Protein AF-A0A034W6Q5-F1 (afdb_monomer_lite)

Secondary structure (DSSP, 8-state):
-PPP----------TTHHHHHHHHHHHHHHHHHHHHHHHHHHHHHHHHHHHHHHHHHHHHHHHHHHHHHHHHHHHHHHHHHHHTTS-GGGHHHHHHHHHHSPPGGG-------

Structure (mmCIF, N/CA/C/O backbone):
data_AF-A0A034W6Q5-F1
#
_entry.id   AF-A0A034W6Q5-F1
#
loop_
_atom_site.group_PDB
_atom_site.id
_atom_site.type_symbol
_atom_site.label_atom_id
_atom_site.label_alt_id
_atom_site.label_comp_id
_atom_site.label_asym_id
_atom_site.label_entity_id
_atom_site.label_seq_id
_atom_site.pdbx_PDB_ins_code
_atom_site.Cartn_x
_atom_site.Cartn_y
_atom_site.Cartn_z
_atom_site.occupancy
_atom_site.B_iso_or_equiv
_atom_site.auth_seq_id
_atom_site.auth_comp_id
_atom_site.auth_asym_id
_atom_site.auth_atom_id
_atom_site.pdbx_PDB_model_num
ATOM 1 N N . MET A 1 1 ? -7.931 1.250 -45.827 1.00 51.00 1 MET A N 1
ATOM 2 C CA . MET A 1 1 ? -6.507 1.324 -45.418 1.00 51.00 1 MET A CA 1
ATOM 3 C C . MET A 1 1 ? -5.642 1.163 -46.666 1.00 51.00 1 MET A C 1
ATOM 5 O O . MET A 1 1 ? -5.890 0.199 -47.380 1.00 51.00 1 MET A O 1
ATOM 9 N N . PRO A 1 2 ? -4.706 2.075 -46.995 1.00 54.69 2 PRO A N 1
ATOM 10 C CA . PRO A 1 2 ? -3.935 1.976 -48.234 1.00 54.69 2 PRO A CA 1
ATOM 11 C C . PRO A 1 2 ? -2.722 1.042 -48.071 1.00 54.69 2 PRO A C 1
ATOM 13 O O . PRO A 1 2 ? -2.081 1.008 -47.021 1.00 54.69 2 PRO A O 1
ATOM 16 N N . ALA A 1 3 ? -2.424 0.265 -49.114 1.00 62.91 3 ALA A N 1
ATOM 17 C CA . ALA A 1 3 ? -1.382 -0.761 -49.124 1.00 62.91 3 ALA A CA 1
ATOM 18 C C . ALA A 1 3 ? 0.044 -0.175 -49.220 1.00 62.91 3 ALA A C 1
ATOM 20 O O . ALA A 1 3 ? 0.303 0.774 -49.959 1.00 62.91 3 ALA A O 1
ATOM 21 N N . ARG A 1 4 ? 0.993 -0.782 -48.491 1.00 60.34 4 ARG A N 1
ATOM 22 C CA . ARG A 1 4 ? 2.432 -0.455 -48.513 1.00 60.34 4 ARG A CA 1
ATOM 23 C C . ARG A 1 4 ? 3.051 -0.781 -49.880 1.00 60.34 4 ARG A C 1
ATOM 25 O O . ARG A 1 4 ? 3.147 -1.946 -50.258 1.00 60.34 4 ARG A O 1
ATOM 32 N N . LYS A 1 5 ? 3.541 0.252 -50.571 1.00 51.88 5 LYS A N 1
ATOM 33 C CA . LYS A 1 5 ? 4.358 0.165 -51.790 1.00 51.88 5 LYS A CA 1
ATOM 34 C C . LYS A 1 5 ? 5.660 -0.597 -51.498 1.00 51.88 5 LYS A C 1
ATOM 36 O O . LYS A 1 5 ? 6.494 -0.124 -50.730 1.00 51.88 5 LYS A O 1
ATOM 41 N N . LYS A 1 6 ? 5.830 -1.781 -52.095 1.00 57.06 6 LYS A N 1
ATOM 42 C CA . LYS A 1 6 ? 7.120 -2.485 -52.153 1.00 57.06 6 LYS A CA 1
ATOM 43 C C . LYS A 1 6 ? 7.972 -1.820 -53.234 1.00 57.06 6 LYS A C 1
ATOM 45 O O . LYS A 1 6 ? 7.629 -1.904 -54.406 1.00 57.06 6 LYS A O 1
ATOM 50 N N . THR A 1 7 ? 9.066 -1.171 -52.854 1.00 52.22 7 THR A N 1
ATOM 51 C CA . THR A 1 7 ? 10.129 -0.808 -53.799 1.00 52.22 7 THR A CA 1
ATOM 52 C C . THR A 1 7 ? 11.163 -1.924 -53.785 1.00 52.22 7 THR A C 1
ATOM 54 O O . THR A 1 7 ? 11.949 -2.059 -52.849 1.00 52.22 7 THR A O 1
ATOM 57 N N . SER A 1 8 ? 11.091 -2.773 -54.802 1.00 49.00 8 SER A N 1
ATOM 58 C CA . SER A 1 8 ? 12.128 -3.725 -55.179 1.00 49.00 8 SER A CA 1
ATOM 59 C C . SER A 1 8 ? 13.270 -3.008 -55.898 1.00 49.00 8 SER A C 1
ATOM 61 O O . SER A 1 8 ? 12.998 -2.255 -56.826 1.00 49.00 8 SER A O 1
ATOM 63 N N . GLY A 1 9 ? 14.509 -3.342 -55.531 1.00 50.47 9 GLY A N 1
ATOM 64 C CA . GLY A 1 9 ? 15.647 -3.428 -56.452 1.00 50.47 9 GLY A CA 1
ATOM 65 C C . GLY A 1 9 ? 16.273 -2.118 -56.936 1.00 50.47 9 GLY A C 1
ATOM 66 O O . GLY A 1 9 ? 15.685 -1.376 -57.710 1.00 50.47 9 GLY A O 1
ATOM 67 N N . GLY A 1 10 ? 17.534 -1.911 -56.562 1.00 40.56 10 GLY A N 1
ATOM 68 C CA . GLY A 1 10 ? 18.397 -0.887 -57.143 1.00 40.56 10 GLY A CA 1
ATOM 69 C C . GLY A 1 10 ? 19.847 -1.121 -56.744 1.00 40.56 10 GLY A C 1
ATOM 70 O O . GLY A 1 10 ? 20.386 -0.383 -55.931 1.00 40.56 10 GLY A O 1
ATOM 71 N N . GLY A 1 11 ? 20.444 -2.201 -57.254 1.00 56.84 11 GLY A N 1
ATOM 72 C CA . GLY A 1 11 ? 21.884 -2.427 -57.167 1.00 56.84 11 GLY A CA 1
ATOM 73 C C . GLY A 1 11 ? 22.618 -1.474 -58.110 1.00 56.84 11 GLY A C 1
ATOM 74 O O . GLY A 1 11 ? 22.310 -1.429 -59.298 1.00 56.84 11 GLY A O 1
ATOM 75 N N . GLY A 1 12 ? 23.577 -0.721 -57.572 1.00 45.38 12 GLY A N 1
ATOM 76 C CA . GLY A 1 12 ? 24.418 0.212 -58.316 1.00 45.38 12 GLY A CA 1
ATOM 77 C C . GLY A 1 12 ? 25.694 0.527 -57.535 1.00 45.38 12 GLY A C 1
ATOM 78 O O . GLY A 1 12 ? 25.653 1.160 -56.491 1.00 45.38 12 GLY A O 1
ATOM 79 N N . ASN A 1 13 ? 26.808 0.022 -58.050 1.00 52.59 13 ASN A N 1
ATOM 80 C CA . ASN A 1 13 ? 28.200 0.122 -57.609 1.00 52.59 13 ASN A CA 1
ATOM 81 C C . ASN A 1 13 ? 28.649 1.506 -57.049 1.00 52.59 13 ASN A C 1
ATOM 83 O O . ASN A 1 13 ? 28.903 2.419 -57.831 1.00 52.59 13 ASN A O 1
ATOM 87 N N . THR A 1 14 ? 28.827 1.644 -55.722 1.00 53.22 14 THR A N 1
ATOM 88 C CA . THR A 1 14 ? 29.444 2.816 -55.038 1.00 53.22 14 THR A CA 1
ATOM 89 C C . THR A 1 14 ? 30.299 2.394 -53.825 1.00 53.22 14 THR A C 1
ATOM 91 O O . THR A 1 14 ? 30.073 2.804 -52.694 1.00 53.22 14 THR A O 1
ATOM 94 N N . SER A 1 15 ? 31.313 1.556 -54.050 1.00 58.09 15 SER A N 1
ATOM 95 C CA . SER A 1 15 ? 31.990 0.707 -53.048 1.00 58.09 15 SER A CA 1
ATOM 96 C C . SER A 1 15 ? 32.713 1.357 -51.848 1.00 58.09 15 SER A C 1
ATOM 98 O O . SER A 1 15 ? 33.266 0.607 -51.043 1.00 58.09 15 SER A O 1
ATOM 100 N N . ASP A 1 16 ? 32.739 2.685 -51.704 1.00 56.84 16 ASP A N 1
ATOM 101 C CA . ASP A 1 16 ? 33.411 3.375 -50.583 1.00 56.84 16 ASP A CA 1
ATOM 102 C C . ASP A 1 16 ? 32.451 4.298 -49.810 1.00 56.84 16 ASP A C 1
ATOM 104 O O . ASP A 1 16 ? 32.249 4.134 -48.607 1.00 56.84 16 ASP A O 1
ATOM 108 N N . ALA A 1 17 ? 31.714 5.164 -50.515 1.00 57.38 17 ALA A N 1
ATOM 109 C CA . ALA A 1 17 ? 30.644 5.963 -49.912 1.00 57.38 17 ALA A CA 1
ATOM 110 C C . ALA A 1 17 ? 29.472 5.100 -49.402 1.00 57.38 17 ALA A C 1
ATOM 112 O O . ALA A 1 17 ? 28.907 5.406 -48.353 1.00 57.38 17 ALA A O 1
ATOM 113 N N . SER A 1 18 ? 29.142 3.992 -50.085 1.00 60.62 18 SER A N 1
ATOM 114 C CA . SER A 1 18 ? 28.096 3.069 -49.623 1.00 60.62 18 SER A CA 1
ATOM 115 C C . SER A 1 18 ? 28.488 2.337 -48.347 1.00 60.62 18 SER A C 1
ATOM 117 O O . SER A 1 18 ? 27.617 2.042 -47.545 1.00 60.62 18 SER A O 1
ATOM 119 N N . LYS A 1 19 ? 29.781 2.052 -48.136 1.00 60.72 19 LYS A N 1
ATOM 120 C CA . LYS A 1 19 ? 30.261 1.365 -46.929 1.00 60.72 19 LYS A CA 1
ATOM 121 C C . LYS A 1 19 ? 30.177 2.265 -45.706 1.00 60.72 19 LYS A C 1
ATOM 123 O O . LYS A 1 19 ? 29.725 1.813 -44.663 1.00 60.72 19 LYS A O 1
ATOM 128 N N . HIS A 1 20 ? 30.553 3.537 -45.845 1.00 61.59 20 HIS A N 1
ATOM 129 C CA . HIS A 1 20 ? 30.403 4.515 -44.769 1.00 61.59 20 HIS A CA 1
ATOM 130 C C . HIS A 1 20 ? 28.922 4.756 -44.422 1.00 61.59 20 HIS A C 1
ATOM 132 O O . HIS A 1 20 ? 28.569 4.831 -43.245 1.00 61.59 20 HIS A O 1
ATOM 138 N N . ASP A 1 21 ? 28.037 4.827 -45.424 1.00 70.38 21 ASP A N 1
ATOM 139 C CA . ASP A 1 21 ? 26.587 4.919 -45.192 1.00 70.38 21 ASP A CA 1
ATOM 140 C C . ASP A 1 21 ? 26.000 3.621 -44.606 1.00 70.38 21 ASP A C 1
ATOM 142 O O . ASP A 1 21 ? 25.144 3.680 -43.718 1.00 70.38 21 ASP A O 1
ATOM 146 N N . ASP A 1 22 ? 26.496 2.452 -45.023 1.00 80.00 22 ASP A N 1
ATOM 147 C CA . ASP A 1 22 ? 26.118 1.148 -44.471 1.00 80.00 22 ASP A CA 1
ATOM 148 C C . ASP A 1 22 ? 26.569 1.003 -43.013 1.00 80.00 22 ASP A C 1
ATOM 150 O O . ASP A 1 22 ? 25.793 0.539 -42.176 1.00 80.00 22 ASP A O 1
ATOM 154 N N . ASP A 1 23 ? 27.779 1.438 -42.662 1.00 87.12 23 ASP A N 1
ATOM 155 C CA . ASP A 1 23 ? 28.278 1.400 -41.287 1.00 87.12 23 ASP A CA 1
ATOM 156 C C . ASP A 1 23 ? 27.540 2.411 -40.397 1.00 87.12 23 ASP A C 1
ATOM 158 O O . ASP A 1 23 ? 27.059 2.047 -39.317 1.00 87.12 23 ASP A O 1
ATOM 162 N N . ALA A 1 24 ? 27.297 3.634 -40.879 1.00 89.50 24 ALA A N 1
ATOM 163 C CA . ALA A 1 24 ? 26.457 4.608 -40.181 1.00 89.50 24 ALA A CA 1
ATOM 164 C C . ALA A 1 24 ? 25.013 4.102 -39.993 1.00 89.50 24 ALA A C 1
ATOM 166 O O . ALA A 1 24 ? 24.381 4.346 -38.955 1.00 89.50 24 ALA A O 1
ATOM 167 N N . TYR A 1 25 ? 24.467 3.376 -40.972 1.00 91.81 25 TYR A N 1
ATOM 168 C CA . TYR A 1 25 ? 23.162 2.730 -40.862 1.00 91.81 25 TYR A CA 1
ATOM 169 C C . TYR A 1 25 ? 23.174 1.581 -39.845 1.00 91.81 25 TYR A C 1
ATOM 171 O O . TYR A 1 25 ? 22.271 1.501 -39.002 1.00 91.81 25 TYR A O 1
ATOM 179 N N . ARG A 1 26 ? 24.197 0.718 -39.869 1.00 92.75 26 ARG A N 1
ATOM 180 C CA . ARG A 1 26 ? 24.371 -0.388 -38.913 1.00 92.75 26 ARG A CA 1
ATOM 181 C C . ARG A 1 26 ? 24.441 0.128 -37.485 1.00 92.75 26 ARG A C 1
ATOM 183 O O . ARG A 1 26 ? 23.712 -0.385 -36.635 1.00 92.75 26 ARG A O 1
ATOM 190 N N . GLU A 1 27 ? 25.205 1.185 -37.231 1.00 94.25 27 GLU A N 1
ATOM 191 C CA . GLU A 1 27 ? 25.266 1.815 -35.913 1.00 94.25 27 GLU A CA 1
ATOM 192 C C . GLU A 1 27 ? 23.912 2.383 -35.473 1.00 94.25 27 GLU A C 1
ATOM 194 O O . GLU A 1 27 ? 23.469 2.134 -34.350 1.00 94.25 27 GLU A O 1
ATOM 199 N N . LYS A 1 28 ? 23.206 3.117 -36.347 1.00 94.75 28 LYS A N 1
ATOM 200 C CA . LYS A 1 28 ? 21.862 3.644 -36.037 1.00 94.75 28 LYS A CA 1
ATOM 201 C C . LYS A 1 28 ? 20.882 2.517 -35.707 1.00 94.75 28 LYS A C 1
ATOM 203 O O . LYS A 1 28 ? 20.090 2.638 -34.769 1.00 94.75 28 LYS A O 1
ATOM 208 N N . ARG A 1 29 ? 20.933 1.406 -36.447 1.00 96.06 29 ARG A N 1
ATOM 209 C CA . ARG A 1 29 ? 20.097 0.223 -36.198 1.00 96.06 29 ARG A CA 1
ATOM 210 C C . ARG A 1 29 ? 20.477 -0.484 -34.909 1.00 96.06 29 ARG A C 1
ATOM 212 O O . ARG A 1 29 ? 19.572 -0.868 -34.173 1.00 96.06 29 ARG A O 1
ATOM 219 N N . GLN A 1 30 ? 21.765 -0.618 -34.612 1.00 96.25 30 GLN A N 1
ATOM 220 C CA . GLN A 1 30 ? 22.241 -1.184 -33.354 1.00 96.25 30 GLN A CA 1
ATOM 221 C C . GLN A 1 30 ? 21.747 -0.349 -32.170 1.00 96.25 30 GLN A C 1
ATOM 223 O O . GLN A 1 30 ? 21.040 -0.879 -31.315 1.00 96.25 30 GLN A O 1
ATOM 228 N N . ARG A 1 31 ? 21.962 0.974 -32.200 1.00 97.06 31 ARG A N 1
ATOM 229 C CA . ARG A 1 31 ? 21.454 1.903 -31.176 1.00 97.06 31 ARG A CA 1
ATOM 230 C C . ARG A 1 31 ? 19.937 1.816 -31.015 1.00 97.06 31 ARG A C 1
ATOM 232 O O . ARG A 1 31 ? 19.438 1.812 -29.893 1.00 97.06 31 ARG A O 1
ATOM 239 N N . ASN A 1 32 ? 19.184 1.719 -32.113 1.00 97.19 32 ASN A N 1
ATOM 240 C CA . ASN A 1 32 ? 17.732 1.558 -32.048 1.00 97.19 32 ASN A CA 1
ATOM 241 C C . ASN A 1 32 ? 17.323 0.212 -31.432 1.00 97.19 32 ASN A C 1
ATOM 243 O O . ASN A 1 32 ? 16.440 0.182 -30.580 1.00 97.19 32 ASN A O 1
ATOM 247 N N . ASN A 1 33 ? 17.964 -0.888 -31.824 1.00 97.31 33 ASN A N 1
ATOM 248 C CA . ASN A 1 33 ? 17.688 -2.208 -31.264 1.00 97.31 33 ASN A CA 1
ATOM 249 C C . ASN A 1 33 ? 17.976 -2.238 -29.757 1.00 97.31 33 ASN A C 1
ATOM 251 O O . ASN A 1 33 ? 17.174 -2.778 -28.992 1.00 97.31 33 ASN A O 1
ATOM 255 N N . ASP A 1 34 ? 19.071 -1.614 -29.328 1.00 97.62 34 ASP A N 1
ATOM 256 C CA . ASP A 1 34 ? 19.439 -1.511 -27.917 1.00 97.62 34 ASP A CA 1
ATOM 257 C C . ASP A 1 34 ? 18.448 -0.632 -27.146 1.00 97.62 34 ASP A C 1
ATOM 259 O O . ASP A 1 34 ? 17.968 -1.027 -26.081 1.00 97.62 34 ASP A O 1
ATOM 263 N N . ALA A 1 35 ? 18.030 0.502 -27.718 1.00 97.81 35 ALA A N 1
ATOM 264 C CA . ALA A 1 35 ? 16.983 1.343 -27.144 1.00 97.81 35 ALA A CA 1
ATOM 265 C C . ALA A 1 35 ? 15.645 0.594 -27.015 1.00 97.81 35 ALA A C 1
ATOM 267 O O . ALA A 1 35 ? 14.985 0.680 -25.981 1.00 97.81 35 ALA A O 1
ATOM 268 N N . VAL A 1 36 ? 15.252 -0.191 -28.022 1.00 98.00 36 VAL A N 1
ATOM 269 C CA . VAL A 1 36 ? 14.025 -1.001 -27.982 1.00 98.00 36 VAL A CA 1
ATOM 270 C C . VAL A 1 36 ? 14.112 -2.079 -26.905 1.00 98.00 36 VAL A C 1
ATOM 272 O O . VAL A 1 36 ? 13.157 -2.244 -26.141 1.00 98.00 36 VAL A O 1
ATOM 275 N N . LYS A 1 37 ? 15.239 -2.795 -26.803 1.00 98.00 37 LYS A N 1
ATOM 276 C CA . LYS A 1 37 ? 15.467 -3.779 -25.731 1.00 98.00 37 LYS A CA 1
ATOM 277 C C . LYS A 1 37 ? 15.351 -3.118 -24.359 1.00 98.00 37 LYS A C 1
ATOM 279 O O . LYS A 1 37 ? 14.594 -3.610 -23.524 1.00 98.00 37 LYS A O 1
ATOM 284 N N . LYS A 1 38 ? 16.003 -1.967 -24.167 1.00 98.06 38 LYS A N 1
ATOM 285 C CA . LYS A 1 38 ? 15.945 -1.189 -22.922 1.00 98.06 38 LYS A CA 1
ATOM 286 C C . LYS A 1 38 ? 14.519 -0.753 -22.584 1.00 98.06 38 LYS A C 1
ATOM 288 O O . LYS A 1 38 ? 14.084 -0.933 -21.452 1.00 98.06 38 LYS A O 1
ATOM 293 N N . THR A 1 39 ? 13.760 -0.242 -23.552 1.00 97.81 39 THR A N 1
ATOM 294 C CA . THR A 1 39 ? 12.361 0.165 -23.336 1.00 97.81 39 THR A CA 1
ATOM 295 C C . THR A 1 39 ? 11.472 -1.017 -22.963 1.00 97.81 39 THR A C 1
ATOM 297 O O . THR A 1 39 ? 10.667 -0.912 -22.038 1.00 97.81 39 THR A O 1
ATOM 300 N N . ARG A 1 40 ? 11.626 -2.162 -23.638 1.00 98.00 40 ARG A N 1
ATOM 301 C CA . ARG A 1 40 ? 10.874 -3.383 -23.309 1.00 98.00 40 ARG A CA 1
ATOM 302 C C . ARG A 1 40 ? 11.201 -3.882 -21.908 1.00 98.00 40 ARG A C 1
ATOM 304 O O . ARG A 1 40 ? 10.286 -4.204 -21.154 1.00 98.00 40 ARG A O 1
ATOM 311 N N . GLN A 1 41 ? 12.485 -3.918 -21.560 1.00 98.00 41 GLN A N 1
ATOM 312 C CA . GLN A 1 41 ? 12.930 -4.319 -20.232 1.00 98.00 41 GLN A CA 1
ATOM 313 C C . GLN A 1 41 ? 12.365 -3.384 -19.162 1.00 98.00 41 GLN A C 1
ATOM 315 O O . GLN A 1 41 ? 11.712 -3.864 -18.242 1.00 98.00 41 GLN A O 1
ATOM 320 N N . LYS A 1 42 ? 12.492 -2.064 -19.344 1.00 97.94 42 LYS A N 1
ATOM 321 C CA . LYS A 1 42 ? 11.928 -1.070 -18.423 1.00 97.94 42 LYS A CA 1
ATOM 322 C C . LYS A 1 42 ? 10.418 -1.240 -18.255 1.00 97.94 42 LYS A C 1
ATOM 324 O O . LYS A 1 42 ? 9.917 -1.224 -17.140 1.00 97.94 42 LYS A O 1
ATOM 329 N N . SER A 1 43 ? 9.682 -1.451 -19.348 1.00 97.62 43 SER A N 1
ATOM 330 C CA . SER A 1 43 ? 8.234 -1.688 -19.289 1.00 97.62 43 SER A CA 1
ATOM 331 C C . SER A 1 43 ? 7.888 -2.945 -18.484 1.00 97.62 43 SER A C 1
ATOM 333 O O . SER A 1 43 ? 6.984 -2.906 -17.647 1.00 97.62 43 SER A O 1
ATOM 335 N N . LYS A 1 44 ? 8.638 -4.037 -18.682 1.00 97.94 44 LYS A N 1
ATOM 336 C CA . LYS A 1 44 ? 8.480 -5.274 -17.909 1.00 97.94 44 LYS A CA 1
ATOM 337 C C . LYS A 1 44 ? 8.791 -5.045 -16.430 1.00 97.94 44 LYS A C 1
ATOM 339 O O . LYS A 1 44 ? 7.996 -5.440 -15.585 1.00 97.94 44 LYS A O 1
ATOM 344 N N . GLU A 1 45 ? 9.900 -4.384 -16.119 1.00 97.88 45 GLU A N 1
ATOM 345 C CA . GLU A 1 45 ? 10.302 -4.055 -14.749 1.00 97.88 45 GLU A CA 1
ATOM 346 C C . GLU A 1 45 ? 9.224 -3.227 -14.049 1.00 97.88 45 GLU A C 1
ATOM 348 O O . GLU A 1 45 ? 8.711 -3.664 -13.021 1.00 97.88 45 GLU A O 1
ATOM 353 N N . THR A 1 46 ? 8.769 -2.129 -14.659 1.00 97.25 46 THR A N 1
ATOM 354 C CA . THR A 1 46 ? 7.694 -1.288 -14.113 1.00 97.25 46 THR A CA 1
ATOM 355 C C . THR A 1 46 ? 6.398 -2.073 -13.892 1.00 97.25 46 THR A C 1
ATOM 357 O O . THR A 1 46 ? 5.732 -1.888 -12.875 1.00 97.25 46 THR A O 1
ATOM 360 N N . ALA A 1 47 ? 6.018 -2.973 -14.804 1.00 97.12 47 ALA A N 1
ATOM 361 C CA . ALA A 1 47 ? 4.839 -3.816 -14.611 1.00 97.12 47 ALA A CA 1
ATOM 362 C C . ALA A 1 47 ? 5.008 -4.775 -13.419 1.00 97.12 47 ALA A C 1
ATOM 364 O O . ALA A 1 47 ? 4.092 -4.926 -12.609 1.00 97.12 47 ALA A O 1
ATOM 365 N N . THR A 1 48 ? 6.188 -5.387 -13.275 1.00 97.75 48 THR A N 1
ATOM 366 C CA . THR A 1 48 ? 6.479 -6.267 -12.133 1.00 97.75 48 THR A CA 1
ATOM 367 C C . THR A 1 48 ? 6.538 -5.507 -10.813 1.00 97.75 48 THR A C 1
ATOM 369 O O . THR A 1 48 ? 6.039 -5.998 -9.807 1.00 97.75 48 THR A O 1
ATOM 372 N N . GLU A 1 49 ? 7.103 -4.303 -10.804 1.00 97.94 49 GLU A N 1
ATOM 373 C CA . GLU A 1 49 ? 7.172 -3.434 -9.631 1.00 97.94 49 GLU A CA 1
ATOM 374 C C . GLU A 1 49 ? 5.777 -2.999 -9.183 1.00 97.94 49 GLU A C 1
ATOM 376 O O . GLU A 1 49 ? 5.439 -3.134 -8.012 1.00 97.94 49 GLU A O 1
ATOM 381 N N . ARG A 1 50 ? 4.912 -2.589 -10.120 1.00 97.69 50 ARG A N 1
ATOM 382 C CA . ARG A 1 50 ? 3.507 -2.279 -9.817 1.00 97.69 50 ARG A CA 1
ATOM 383 C C . ARG A 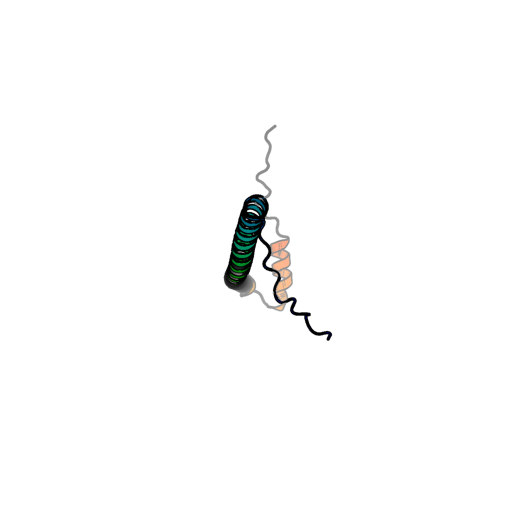1 50 ? 2.784 -3.466 -9.193 1.00 97.69 50 ARG A C 1
ATOM 385 O O . ARG A 1 50 ? 2.079 -3.283 -8.206 1.00 97.69 50 ARG A O 1
ATOM 392 N N . LYS A 1 51 ? 2.981 -4.677 -9.726 1.00 97.44 51 LYS A N 1
ATOM 393 C CA . LYS A 1 51 ? 2.397 -5.896 -9.150 1.00 97.44 51 LYS A CA 1
ATOM 394 C C . LYS A 1 51 ? 2.878 -6.122 -7.712 1.00 97.44 51 LYS A C 1
ATOM 396 O O . LYS A 1 51 ? 2.044 -6.316 -6.833 1.00 97.44 51 LYS A O 1
ATOM 401 N N . ARG A 1 52 ? 4.189 -6.016 -7.463 1.00 97.94 52 ARG A N 1
ATOM 402 C CA . ARG A 1 52 ? 4.762 -6.125 -6.108 1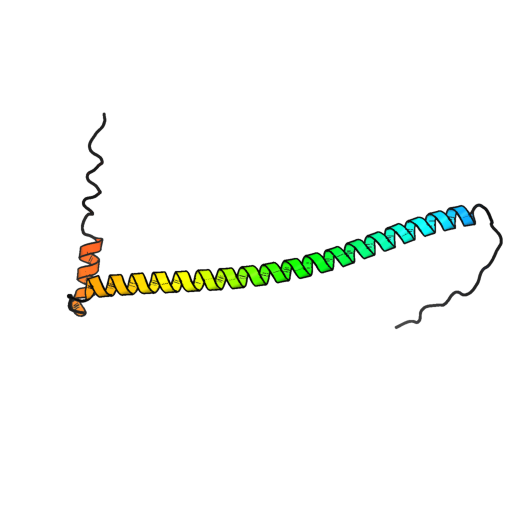.00 97.94 52 ARG A CA 1
ATOM 403 C C . ARG A 1 52 ? 4.204 -5.064 -5.162 1.00 97.94 52 ARG A C 1
ATOM 405 O O . ARG A 1 52 ? 3.877 -5.380 -4.026 1.00 97.94 52 ARG A O 1
ATOM 412 N N . ASN A 1 53 ? 4.046 -3.826 -5.627 1.00 98.06 53 ASN A N 1
ATOM 413 C CA . ASN A 1 53 ? 3.476 -2.748 -4.820 1.00 98.06 53 ASN A CA 1
ATOM 414 C C . ASN A 1 53 ? 2.018 -3.024 -4.449 1.00 98.06 53 ASN A C 1
ATOM 416 O O . ASN A 1 53 ? 1.641 -2.814 -3.303 1.00 98.06 53 ASN A O 1
ATOM 420 N N . VAL A 1 54 ? 1.212 -3.539 -5.381 1.00 98.19 54 VAL A N 1
ATOM 421 C CA . VAL A 1 54 ? -0.169 -3.952 -5.089 1.00 98.19 54 VAL A CA 1
ATOM 422 C C . VAL A 1 54 ? -0.198 -5.084 -4.063 1.00 98.19 54 VAL A C 1
ATOM 424 O O . VAL A 1 54 ? -0.993 -5.033 -3.131 1.00 98.19 54 VAL A O 1
ATOM 427 N N . GLU A 1 55 ? 0.662 -6.093 -4.201 1.00 97.75 55 GLU A N 1
ATOM 428 C CA . GLU A 1 55 ? 0.760 -7.196 -3.235 1.00 97.75 55 GLU A CA 1
ATOM 429 C C . GLU A 1 55 ? 1.179 -6.702 -1.845 1.00 97.75 55 GLU A C 1
ATOM 431 O O . GLU A 1 55 ? 0.553 -7.065 -0.851 1.00 97.75 55 GLU A O 1
ATOM 436 N N . ARG A 1 56 ? 2.174 -5.810 -1.770 1.00 98.19 56 ARG A N 1
ATOM 437 C CA . ARG A 1 56 ? 2.597 -5.181 -0.515 1.00 98.19 56 ARG A CA 1
ATOM 438 C C . ARG A 1 56 ? 1.456 -4.400 0.134 1.00 98.19 56 ARG A C 1
ATOM 440 O O . ARG A 1 56 ? 1.159 -4.640 1.295 1.00 98.19 56 ARG A O 1
ATOM 447 N N . LEU A 1 57 ? 0.784 -3.526 -0.618 1.00 98.19 57 LEU A N 1
ATOM 448 C CA . LEU A 1 57 ? -0.334 -2.727 -0.106 1.00 98.19 57 LEU A CA 1
ATOM 449 C C . LEU A 1 57 ? -1.496 -3.597 0.382 1.00 98.19 57 LEU A C 1
ATOM 451 O O . LEU A 1 57 ? -2.109 -3.282 1.395 1.00 98.19 57 LEU A O 1
ATOM 455 N N . LYS A 1 58 ? -1.782 -4.714 -0.297 1.00 97.94 58 LYS A N 1
ATOM 456 C CA . LYS A 1 58 ? -2.778 -5.684 0.178 1.00 97.94 58 LYS A CA 1
ATOM 457 C C . LYS A 1 58 ? -2.381 -6.281 1.524 1.00 97.94 58 LYS A C 1
ATOM 459 O O . LYS A 1 58 ? -3.206 -6.322 2.427 1.00 97.94 58 LYS A O 1
ATOM 464 N N . ASN A 1 59 ? -1.130 -6.712 1.666 1.00 97.94 59 ASN A N 1
ATOM 465 C CA . ASN A 1 59 ? -0.640 -7.272 2.925 1.00 97.94 59 ASN A CA 1
ATOM 466 C C . ASN A 1 59 ? -0.647 -6.233 4.054 1.00 97.94 59 ASN A C 1
ATOM 468 O O . ASN A 1 59 ? -1.018 -6.559 5.179 1.00 97.94 59 ASN A O 1
ATOM 472 N N . ASP A 1 60 ? -0.264 -4.992 3.753 1.00 97.94 60 ASP A N 1
ATOM 473 C CA . ASP A 1 60 ? -0.280 -3.891 4.716 1.00 97.94 60 ASP A CA 1
ATOM 474 C C . ASP A 1 60 ? -1.719 -3.581 5.161 1.00 97.94 60 ASP A C 1
ATOM 476 O O . ASP A 1 60 ? -1.966 -3.464 6.358 1.00 97.94 60 ASP A O 1
ATOM 480 N N . ASN A 1 61 ? -2.689 -3.563 4.240 1.00 98.00 61 ASN A N 1
ATOM 481 C CA . ASN A 1 61 ? -4.105 -3.400 4.585 1.00 98.00 61 ASN A CA 1
ATOM 482 C C . ASN A 1 61 ? -4.618 -4.523 5.491 1.00 98.00 61 ASN A C 1
ATOM 484 O O . ASN A 1 61 ? -5.266 -4.228 6.486 1.00 98.00 61 ASN A O 1
ATOM 488 N N . ILE A 1 62 ? -4.285 -5.788 5.210 1.00 97.75 62 ILE A N 1
ATOM 489 C CA . ILE A 1 62 ? -4.688 -6.916 6.069 1.00 97.75 62 ILE A CA 1
ATOM 490 C C . ILE A 1 62 ? -4.153 -6.732 7.496 1.00 97.75 62 ILE A C 1
ATOM 492 O O . ILE A 1 62 ? -4.876 -6.947 8.468 1.00 97.75 62 ILE A O 1
ATOM 496 N N . LYS A 1 63 ? -2.891 -6.309 7.640 1.00 97.62 63 LYS A N 1
ATOM 497 C CA . LYS A 1 63 ? -2.289 -6.042 8.956 1.00 9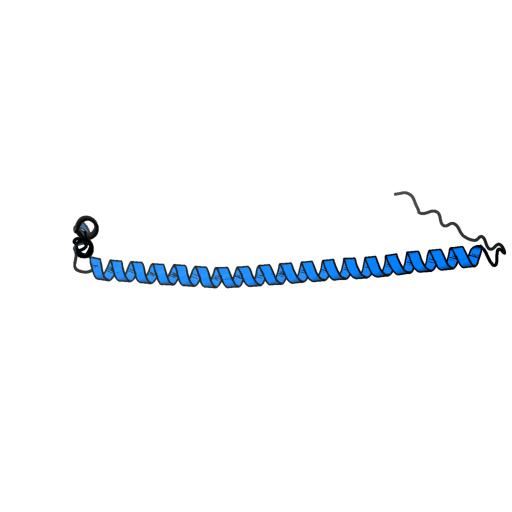7.62 63 LYS A CA 1
ATOM 498 C C . LYS A 1 63 ? -2.973 -4.880 9.673 1.00 97.62 63 LYS A C 1
ATOM 500 O O . LYS A 1 63 ? -3.245 -4.980 10.866 1.00 97.62 63 LYS A O 1
ATOM 505 N N . LEU A 1 64 ? -3.253 -3.795 8.954 1.00 98.31 64 LEU A N 1
ATOM 506 C CA . LEU A 1 64 ? -3.943 -2.631 9.508 1.00 98.31 64 LEU A CA 1
ATOM 507 C C . LEU A 1 64 ? -5.369 -2.980 9.941 1.00 98.31 64 LEU A C 1
ATOM 509 O O . LEU A 1 64 ? -5.779 -2.607 11.034 1.00 98.31 64 LEU A O 1
ATOM 513 N N . GLU A 1 65 ? -6.107 -3.742 9.137 1.00 97.25 65 GLU A N 1
ATOM 514 C CA . GLU A 1 65 ? -7.448 -4.224 9.480 1.00 97.25 65 GLU A CA 1
ATOM 515 C C . GLU A 1 65 ? -7.434 -5.112 10.730 1.00 97.25 65 GLU A C 1
ATOM 517 O O . GLU A 1 65 ? -8.292 -4.954 11.601 1.00 97.25 65 GLU A O 1
ATOM 522 N N . ALA A 1 66 ? -6.442 -6.001 10.859 1.00 97.50 66 ALA A N 1
ATOM 523 C CA . ALA A 1 66 ? -6.263 -6.823 12.053 1.00 97.50 66 ALA A CA 1
ATOM 524 C C . ALA A 1 66 ? -5.990 -5.968 13.300 1.00 97.50 66 ALA A C 1
ATOM 526 O O . ALA A 1 66 ? -6.653 -6.154 14.317 1.00 97.50 66 ALA A O 1
ATOM 527 N N . SER A 1 67 ? -5.091 -4.984 13.200 1.00 97.44 67 SER A N 1
ATOM 528 C CA . SER A 1 67 ? -4.783 -4.065 14.303 1.00 97.44 67 SER A CA 1
ATOM 529 C C . SER A 1 67 ? -5.992 -3.211 14.699 1.00 97.44 67 SER A C 1
ATOM 531 O O . SER A 1 67 ? -6.290 -3.070 15.881 1.00 97.44 67 SER A O 1
ATOM 533 N N . ILE A 1 68 ? -6.760 -2.701 13.729 1.00 97.38 68 ILE A N 1
ATOM 534 C CA . ILE A 1 68 ? -8.010 -1.974 14.000 1.00 97.38 68 ILE A CA 1
ATOM 535 C C . ILE A 1 68 ? -9.000 -2.866 14.749 1.00 97.38 68 ILE A C 1
ATOM 537 O O . ILE A 1 68 ? -9.672 -2.403 15.671 1.00 97.38 68 ILE A O 1
ATOM 541 N N . LYS A 1 69 ? -9.127 -4.133 14.344 1.00 97.50 69 LYS A N 1
ATOM 542 C CA . LYS A 1 69 ? -10.027 -5.082 15.001 1.00 97.50 69 LYS A CA 1
ATOM 543 C C . LYS A 1 69 ? -9.594 -5.355 16.442 1.00 97.50 69 LYS A C 1
ATOM 545 O O . LYS A 1 69 ? -10.437 -5.294 17.328 1.00 97.50 69 LYS A O 1
ATOM 550 N N . GLU A 1 70 ? -8.309 -5.604 16.661 1.00 97.31 70 GLU A N 1
ATOM 551 C CA . GLU A 1 70 ? -7.728 -5.832 17.987 1.00 97.31 70 GLU A CA 1
ATOM 552 C C . GLU A 1 70 ? -7.953 -4.630 18.914 1.00 97.31 70 GLU A C 1
ATOM 554 O O . GLU A 1 70 ? -8.491 -4.776 20.008 1.00 97.31 70 GLU A O 1
ATOM 559 N N . VAL A 1 71 ? -7.654 -3.414 18.448 1.00 96.69 71 VAL A N 1
ATOM 560 C CA . VAL A 1 71 ? -7.882 -2.191 19.233 1.00 96.69 71 VAL A CA 1
ATOM 561 C C . VAL A 1 71 ? -9.364 -2.012 19.568 1.00 96.69 71 VAL A C 1
ATOM 563 O O . VAL A 1 71 ? -9.697 -1.655 20.696 1.00 96.69 71 VAL A O 1
ATOM 566 N N . LYS A 1 72 ? -10.276 -2.293 18.628 1.00 96.00 72 LYS A N 1
ATOM 567 C CA . LYS A 1 72 ? -11.721 -2.257 18.903 1.00 96.00 72 LYS A CA 1
ATOM 568 C C . LYS A 1 72 ? -12.126 -3.264 19.977 1.00 96.00 72 LYS A C 1
ATOM 570 O O . LYS A 1 72 ? -12.915 -2.921 20.849 1.00 96.00 72 LYS A O 1
ATOM 575 N N . GLU A 1 73 ? -11.585 -4.476 19.932 1.00 96.62 73 GLU A N 1
ATOM 576 C CA . GLU A 1 73 ? -11.839 -5.505 20.943 1.00 96.62 73 GLU A CA 1
ATOM 577 C C . GLU A 1 73 ? -11.318 -5.085 22.324 1.00 96.62 73 GLU A C 1
ATOM 579 O O . GLU A 1 73 ? -12.029 -5.232 23.320 1.00 96.62 73 GLU A O 1
ATOM 584 N N . HIS A 1 74 ? -10.133 -4.473 22.390 1.00 93.81 74 HIS A N 1
ATOM 585 C CA . HIS A 1 74 ? -9.595 -3.912 23.631 1.00 93.81 74 HIS A CA 1
ATOM 586 C C . HIS A 1 74 ? -10.485 -2.794 24.189 1.00 93.81 74 HIS A C 1
ATOM 588 O O . HIS A 1 74 ? -10.771 -2.781 25.385 1.00 93.81 74 HIS A O 1
ATOM 594 N N . VAL A 1 75 ? -10.979 -1.890 23.335 1.00 93.56 75 VAL A N 1
ATOM 595 C CA . VAL A 1 75 ? -11.895 -0.813 23.746 1.00 93.56 75 VAL A CA 1
ATOM 596 C C . VAL A 1 75 ? -13.220 -1.370 24.264 1.00 93.56 75 VAL A C 1
ATOM 598 O O . VAL A 1 75 ? -13.681 -0.947 25.321 1.00 93.56 75 VAL A O 1
ATOM 601 N N . GLU A 1 76 ? -13.827 -2.334 23.572 1.00 91.06 76 GLU A N 1
ATOM 602 C CA . GLU A 1 76 ? -15.075 -2.960 24.031 1.00 91.06 76 GLU A CA 1
ATOM 603 C C . GLU A 1 76 ? -14.878 -3.749 25.331 1.00 91.06 76 GLU A C 1
ATOM 605 O O . GLU A 1 76 ? -15.746 -3.729 26.206 1.00 91.06 76 GLU A O 1
ATOM 610 N N . THR A 1 77 ? -13.720 -4.391 25.506 1.00 91.44 77 THR A N 1
ATOM 611 C CA . THR A 1 77 ? -13.359 -5.066 26.759 1.00 91.44 77 THR A CA 1
ATOM 612 C C . THR A 1 77 ? -13.240 -4.063 27.902 1.00 91.44 77 THR A C 1
ATOM 614 O O . THR A 1 77 ? -13.875 -4.246 28.938 1.00 91.44 77 THR A O 1
ATOM 617 N N . LEU A 1 78 ? -12.492 -2.971 27.707 1.00 88.81 78 LEU A N 1
ATOM 618 C CA . LEU A 1 78 ? -12.356 -1.895 28.693 1.00 88.81 78 LEU A CA 1
ATOM 619 C C . LEU A 1 78 ? -13.715 -1.291 29.048 1.00 88.81 78 LEU A C 1
ATOM 621 O O . LEU A 1 78 ? -14.041 -1.153 30.223 1.00 88.81 78 LEU A O 1
ATOM 625 N N . LYS A 1 79 ? -14.546 -1.006 28.044 1.00 88.06 79 LYS A N 1
ATOM 626 C CA . LYS A 1 79 ? -15.910 -0.510 28.234 1.00 88.06 79 LYS A CA 1
ATOM 627 C C . LYS A 1 79 ? -16.768 -1.491 29.034 1.00 88.06 79 LYS A C 1
ATOM 629 O O . LYS A 1 79 ? -17.493 -1.071 29.930 1.00 88.06 79 LYS A O 1
ATOM 634 N N . SER A 1 80 ? -16.677 -2.785 28.739 1.00 86.56 80 SER A N 1
ATOM 635 C CA . SER A 1 80 ? -17.430 -3.830 29.441 1.00 86.56 80 SER A CA 1
ATOM 636 C C . SER A 1 80 ? -16.975 -3.994 30.891 1.00 86.56 80 SER A C 1
ATOM 638 O O . SER A 1 80 ? -17.818 -4.121 31.773 1.00 86.56 80 SER A O 1
ATOM 640 N N . LEU A 1 81 ? -15.667 -3.948 31.159 1.00 86.38 81 LEU A N 1
ATOM 641 C CA . LEU A 1 81 ? -15.124 -3.969 32.521 1.00 86.38 81 LEU A CA 1
ATOM 642 C C . LEU A 1 81 ? -15.567 -2.737 33.314 1.00 86.38 81 LEU A C 1
ATOM 644 O O . LEU A 1 81 ? -15.959 -2.855 34.472 1.00 86.38 81 LEU A O 1
ATOM 648 N N . LEU A 1 82 ? -15.542 -1.571 32.671 1.00 83.75 82 LEU A N 1
ATOM 649 C CA . LEU A 1 82 ? -15.889 -0.304 33.296 1.00 83.75 82 LEU A CA 1
ATOM 650 C C . LEU A 1 82 ? -17.386 -0.205 33.622 1.00 83.75 82 LEU A C 1
ATOM 652 O O . LEU A 1 82 ? -17.766 0.270 34.688 1.00 83.75 82 LEU A O 1
ATOM 656 N N . LEU A 1 83 ? -18.242 -0.678 32.715 1.00 83.56 83 LEU A N 1
ATOM 657 C CA . LEU A 1 83 ? -19.697 -0.541 32.813 1.00 83.56 83 LEU A CA 1
ATOM 658 C C . LEU A 1 83 ? -20.411 -1.792 33.345 1.00 83.56 83 LEU A C 1
ATOM 660 O O . LEU A 1 83 ? -21.611 -1.736 33.608 1.00 83.56 83 LEU A O 1
ATOM 664 N N . GLY A 1 84 ? -19.709 -2.914 33.522 1.00 82.25 84 GLY A N 1
ATOM 665 C CA . GLY A 1 84 ? -20.295 -4.209 33.890 1.00 82.25 84 GLY A CA 1
ATOM 666 C C . GLY A 1 84 ? -20.990 -4.237 35.255 1.00 82.25 84 GLY A C 1
ATOM 667 O O . GLY A 1 84 ? -21.922 -5.015 35.447 1.00 82.25 84 GLY A O 1
ATOM 668 N N . ASN A 1 85 ? -20.592 -3.354 36.175 1.00 73.50 85 ASN A N 1
ATOM 669 C CA . ASN A 1 85 ? -21.199 -3.216 37.505 1.00 73.50 85 ASN A CA 1
ATOM 670 C C . ASN A 1 85 ? -22.198 -2.048 37.601 1.00 73.50 85 ASN A C 1
ATOM 672 O O . ASN A 1 85 ? -22.813 -1.848 38.647 1.00 73.50 85 ASN A O 1
ATOM 676 N N . VAL A 1 86 ? -22.356 -1.270 36.526 1.00 77.44 86 VAL A N 1
ATOM 677 C CA . VAL A 1 86 ? -23.209 -0.077 36.476 1.00 77.44 86 VAL A CA 1
ATOM 678 C C . VAL A 1 86 ? -24.492 -0.419 35.720 1.00 77.44 86 VAL A C 1
ATOM 680 O O . VAL A 1 86 ? -24.467 -1.111 34.698 1.00 77.44 86 VAL A O 1
ATOM 683 N N . LYS A 1 87 ? -25.647 0.056 36.200 1.00 78.88 87 LYS A N 1
ATOM 684 C CA . LYS A 1 87 ? -26.912 -0.115 35.469 1.00 78.88 87 LYS A CA 1
ATOM 685 C C . LYS A 1 87 ? -26.824 0.603 34.126 1.00 78.88 87 LYS A C 1
ATOM 687 O O . LYS A 1 87 ? -26.293 1.702 34.052 1.00 78.88 87 LYS A O 1
ATOM 692 N N . LYS A 1 88 ? -27.410 0.019 33.079 1.00 77.06 88 LYS A N 1
ATOM 693 C CA . LYS A 1 88 ? -27.365 0.568 31.712 1.00 77.06 88 LYS A CA 1
ATOM 694 C C . LYS A 1 88 ? -27.842 2.025 31.617 1.00 77.06 88 LYS A C 1
ATOM 696 O O . LYS A 1 88 ? -27.291 2.799 30.844 1.00 77.06 88 LYS A O 1
ATOM 701 N N . GLU A 1 89 ? -28.815 2.391 32.448 1.00 82.12 89 GLU A N 1
ATOM 702 C CA . GLU A 1 89 ? -29.376 3.747 32.557 1.00 82.12 89 GLU A CA 1
ATOM 703 C C . GLU A 1 89 ? -28.364 4.784 33.095 1.00 82.12 89 GLU A C 1
ATOM 705 O O . GLU A 1 89 ? -28.522 5.981 32.882 1.00 82.12 89 GLU A O 1
ATOM 710 N N . GLU A 1 90 ? -27.322 4.328 33.796 1.00 81.25 90 GLU A N 1
ATOM 711 C CA . GLU A 1 90 ? -26.318 5.144 34.496 1.00 81.25 90 GLU A CA 1
ATOM 712 C C . GLU A 1 90 ? -24.946 5.112 33.790 1.00 81.25 90 GLU A C 1
ATOM 714 O O . GLU A 1 90 ? -23.967 5.663 34.289 1.00 81.25 90 GLU A O 1
ATOM 719 N N . HIS A 1 91 ? -24.839 4.466 32.621 1.00 83.94 91 HIS A N 1
ATOM 720 C CA . HIS A 1 91 ? -23.566 4.337 31.895 1.00 83.94 91 HIS A CA 1
ATOM 721 C C . HIS A 1 91 ? -23.018 5.693 31.444 1.00 83.94 91 HIS A C 1
ATOM 723 O O . HIS A 1 91 ? -21.843 5.976 31.654 1.00 83.94 91 HIS A O 1
ATOM 729 N N . GLU A 1 92 ? -23.867 6.543 30.863 1.00 82.62 92 GLU A N 1
ATOM 730 C CA . GLU A 1 92 ? -23.463 7.865 30.364 1.00 82.62 92 GLU A CA 1
ATOM 731 C C . GLU A 1 92 ? -23.010 8.777 31.510 1.00 82.62 92 GLU A C 1
ATOM 733 O O . GLU A 1 92 ? -21.962 9.408 31.432 1.00 82.62 92 GLU A O 1
ATOM 738 N N . THR A 1 93 ? -23.752 8.801 32.619 1.00 84.00 93 THR A N 1
ATOM 739 C CA . THR A 1 93 ? -23.403 9.624 33.784 1.00 84.00 93 THR A CA 1
ATOM 740 C C . THR A 1 93 ? -22.113 9.155 34.449 1.00 84.00 93 THR A C 1
ATOM 742 O O . THR A 1 93 ? -21.311 9.987 34.871 1.00 84.00 93 THR A O 1
ATOM 745 N N . PHE A 1 94 ? -21.875 7.843 34.509 1.00 82.31 94 PHE A N 1
ATOM 746 C CA . PHE A 1 94 ? -20.636 7.276 35.033 1.00 82.31 94 PHE A CA 1
ATOM 747 C C . PHE A 1 94 ? -19.422 7.608 34.155 1.00 82.31 94 PHE A C 1
ATOM 749 O O . PHE A 1 94 ? -18.396 8.035 34.679 1.00 82.31 94 PHE A O 1
ATOM 756 N N . LEU A 1 95 ? -19.547 7.493 32.826 1.00 83.44 95 LEU A N 1
ATOM 757 C CA . LEU A 1 95 ? -18.479 7.873 31.893 1.00 83.44 95 LEU A CA 1
ATOM 758 C C . LEU A 1 95 ? -18.158 9.367 31.970 1.00 83.44 95 LEU A C 1
ATOM 760 O O . LEU A 1 95 ? -16.989 9.737 32.032 1.00 83.44 95 LEU A O 1
ATOM 764 N N . GLN A 1 96 ? -19.182 10.220 32.022 1.00 84.44 96 GLN A N 1
ATOM 765 C CA . GLN A 1 96 ? -19.004 11.663 32.186 1.00 84.44 96 GLN A CA 1
ATOM 766 C C . GLN A 1 96 ? -18.351 12.002 33.526 1.00 84.44 96 GLN A C 1
ATOM 768 O O . GLN A 1 96 ? -17.542 12.921 33.598 1.00 84.44 96 GLN A O 1
ATOM 773 N N . LYS A 1 97 ? -18.676 11.268 34.594 1.00 84.75 97 LYS A N 1
ATOM 774 C CA . LYS A 1 97 ? -18.035 11.465 35.894 1.00 84.75 97 LYS A CA 1
ATOM 775 C C . LYS A 1 97 ? -16.538 11.163 35.827 1.00 84.75 97 LYS A C 1
ATOM 777 O O . LYS A 1 97 ? -15.769 11.982 36.298 1.00 84.75 97 LYS A O 1
ATOM 782 N N . ILE A 1 98 ? -16.147 10.048 35.210 1.00 82.94 98 ILE A N 1
ATOM 783 C CA . ILE A 1 98 ? -14.734 9.664 35.055 1.00 82.94 98 ILE A CA 1
ATOM 784 C C . ILE A 1 98 ? -13.983 10.653 34.164 1.00 82.94 98 ILE A C 1
ATOM 786 O O . ILE A 1 98 ? -12.864 11.031 34.476 1.00 82.94 98 ILE A O 1
ATOM 790 N N . LEU A 1 99 ? -14.588 11.079 33.051 1.00 83.00 99 LEU A N 1
ATOM 791 C CA . LEU A 1 99 ? -13.923 11.960 32.088 1.00 83.00 99 LEU A CA 1
ATOM 792 C C . LEU A 1 99 ? -13.716 13.385 32.625 1.00 83.00 99 LEU A C 1
ATOM 794 O O . LEU A 1 99 ? -12.800 14.073 32.189 1.00 83.00 99 LEU A O 1
ATOM 798 N N . ASN A 1 100 ? -14.583 13.824 33.540 1.00 83.62 100 ASN A N 1
ATOM 799 C CA . ASN A 1 100 ? -14.516 15.144 34.168 1.00 83.62 100 ASN A CA 1
ATOM 800 C C . ASN A 1 100 ? -13.841 15.117 35.551 1.00 83.62 100 ASN A C 1
ATOM 802 O O . ASN A 1 100 ? -13.699 16.174 36.167 1.00 83.62 100 ASN A O 1
ATOM 806 N N . GLU A 1 101 ? -13.478 13.940 36.067 1.00 78.00 101 GLU A N 1
ATOM 807 C CA . GLU A 1 101 ? -12.686 13.831 37.289 1.00 78.00 101 GLU A CA 1
ATOM 808 C C . GLU A 1 101 ? -11.265 14.318 36.966 1.00 78.00 101 GLU A C 1
ATOM 810 O O . GLU A 1 101 ? -10.674 13.846 35.991 1.00 78.00 101 GLU A O 1
ATOM 815 N N . PRO A 1 102 ? -10.728 15.308 37.704 1.00 67.31 102 PRO A N 1
ATOM 816 C CA . PRO A 1 102 ? -9.361 15.754 37.489 1.00 67.31 102 PRO A CA 1
ATOM 817 C C . PRO A 1 102 ? -8.429 14.562 37.696 1.00 67.31 102 PRO A C 1
ATOM 819 O O . PRO A 1 102 ? -8.484 13.886 38.720 1.00 67.31 102 PRO A O 1
ATOM 822 N N . THR A 1 103 ? -7.599 14.279 36.697 1.00 65.25 103 THR A N 1
ATOM 823 C CA . THR A 1 103 ? -6.507 13.325 36.845 1.00 65.25 103 THR A CA 1
ATOM 824 C C . THR A 1 103 ? -5.527 13.907 37.856 1.00 65.25 103 THR A C 1
ATOM 826 O O . THR A 1 103 ? -5.034 15.014 37.645 1.00 65.25 103 THR A O 1
ATOM 829 N N . ASP A 1 104 ? -5.228 13.165 38.923 1.00 60.00 104 ASP A N 1
ATOM 830 C CA . ASP A 1 104 ? -4.255 13.547 39.965 1.00 60.00 104 ASP A CA 1
ATOM 831 C C . ASP A 1 104 ? -2.820 13.785 39.418 1.00 60.00 104 ASP A C 1
ATOM 833 O O . ASP A 1 104 ? -1.924 14.151 40.171 1.00 60.00 104 ASP A O 1
ATOM 837 N N . ASP A 1 105 ? -2.597 13.627 38.108 1.00 55.28 105 ASP A N 1
ATOM 838 C CA . ASP A 1 105 ? -1.330 13.877 37.409 1.00 55.28 105 ASP A CA 1
ATOM 839 C C . ASP A 1 105 ? -1.084 15.365 37.043 1.00 55.28 105 ASP A C 1
ATOM 841 O O . ASP A 1 105 ? -0.054 15.685 36.452 1.00 55.28 105 ASP A O 1
ATOM 845 N N . GLU A 1 106 ? -1.988 16.296 37.381 1.00 53.72 106 GLU A N 1
ATOM 846 C CA . GLU A 1 106 ? -1.800 17.746 37.135 1.00 53.72 106 GLU A CA 1
ATOM 847 C C . GLU A 1 106 ? -1.133 18.503 38.314 1.00 53.72 106 GLU A C 1
ATOM 849 O O . GLU A 1 106 ? -1.060 19.731 38.283 1.00 53.72 106 GLU A O 1
ATOM 854 N N . ASP A 1 107 ? -0.617 17.812 39.346 1.00 49.47 107 ASP A N 1
ATOM 855 C CA . ASP A 1 107 ? 0.027 18.444 40.525 1.00 49.47 107 ASP A CA 1
ATOM 856 C C . ASP A 1 107 ? 1.575 18.346 40.548 1.00 49.47 107 ASP A C 1
ATOM 858 O O . ASP A 1 107 ? 2.219 18.760 41.510 1.00 49.47 107 ASP A O 1
ATOM 862 N N . ASP A 1 108 ? 2.213 17.866 39.470 1.00 51.75 108 ASP A N 1
ATOM 863 C CA . ASP A 1 108 ? 3.686 17.766 39.367 1.00 51.75 108 ASP A CA 1
ATOM 864 C C . ASP A 1 108 ? 4.357 18.988 38.694 1.00 51.75 108 ASP A C 1
ATOM 866 O O . ASP A 1 108 ? 5.508 18.927 38.252 1.00 51.75 108 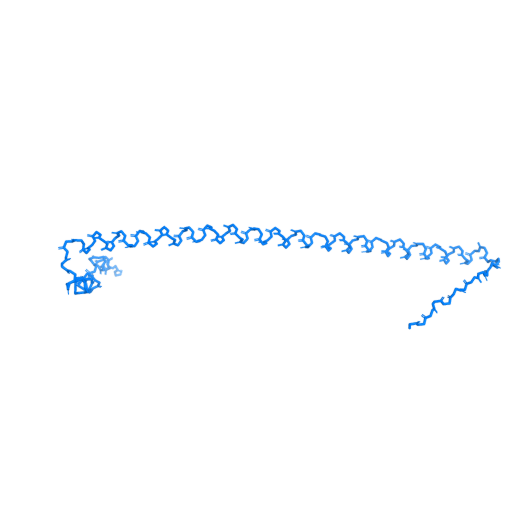ASP A O 1
ATOM 870 N N . SER A 1 109 ? 3.683 20.146 38.644 1.00 54.50 109 SER A N 1
ATOM 871 C CA . SER A 1 109 ? 4.325 21.427 38.296 1.00 54.50 109 SER A CA 1
ATOM 872 C C . SER A 1 109 ? 4.347 22.410 39.472 1.00 54.50 109 SER A C 1
ATOM 874 O O . SER A 1 109 ? 3.874 23.544 39.369 1.00 54.50 109 SER A O 1
ATOM 876 N N . MET A 1 110 ? 4.924 21.987 40.598 1.00 53.59 110 MET A N 1
ATOM 877 C CA . MET A 1 110 ? 5.355 22.896 41.662 1.00 53.59 110 MET A CA 1
ATOM 878 C C . MET A 1 110 ? 6.791 23.385 41.409 1.00 53.59 110 MET A C 1
ATOM 880 O O . MET A 1 110 ? 7.753 22.638 41.547 1.00 53.59 110 MET A O 1
ATOM 884 N N . ASP A 1 111 ? 6.869 24.660 41.022 1.00 55.91 111 ASP A N 1
ATOM 885 C CA . ASP A 1 111 ? 7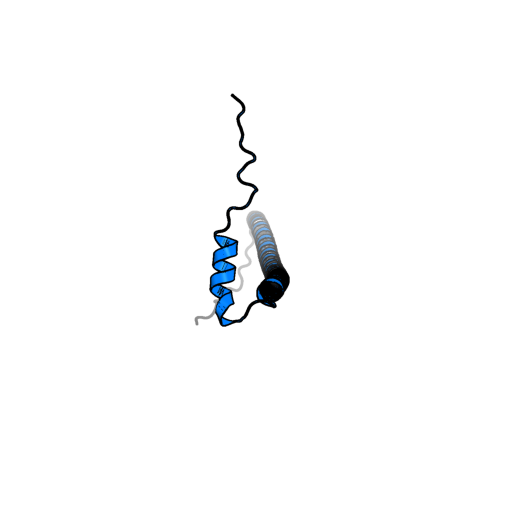.897 25.672 41.323 1.00 55.91 111 ASP A CA 1
ATOM 886 C C . AS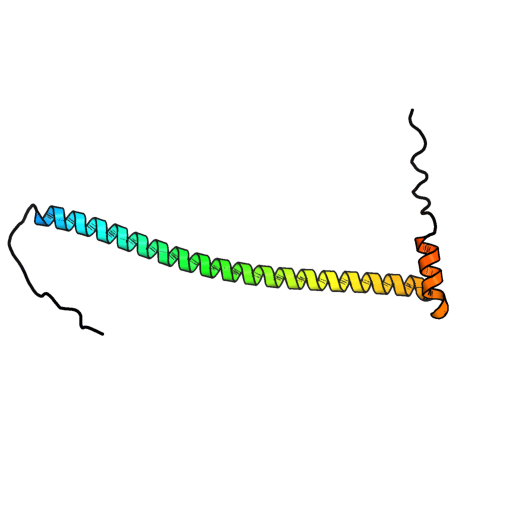P A 1 111 ? 9.391 25.283 41.255 1.00 55.91 111 ASP A C 1
ATOM 888 O O . ASP A 1 111 ? 9.955 24.613 42.120 1.00 55.91 111 ASP A O 1
ATOM 892 N N . GLY A 1 112 ? 10.066 25.850 40.255 1.00 54.75 112 GLY A N 1
ATOM 893 C CA . GLY A 1 112 ? 11.512 26.030 40.223 1.00 54.75 112 GLY A CA 1
ATOM 894 C C . GLY A 1 112 ? 11.816 27.416 39.673 1.00 54.75 112 GLY A C 1
ATOM 895 O O . GLY A 1 112 ? 11.864 27.605 38.457 1.00 54.75 112 GLY A O 1
ATOM 896 N N . THR A 1 113 ? 11.938 28.361 40.597 1.00 50.22 113 THR A N 1
ATOM 897 C CA . THR A 1 113 ? 12.259 29.783 40.427 1.00 50.22 113 THR A CA 1
ATOM 898 C C . THR A 1 113 ? 13.577 30.037 39.692 1.00 50.22 113 THR A C 1
ATOM 900 O O . THR A 1 113 ? 14.515 29.217 39.829 1.00 50.22 113 THR A O 1
#

pLDDT: mean 81.5, std 17.96, range [40.56, 98.31]

Foldseek 3Di:
DDDDDDDDDDDDDDPPVVVVVVVVVVVVVVVVVVVVVVVVVVVVVVVVVVVVVVVVVVVVVVVVVVVVVVVVVVVVVVLCVQCVPPDPVCSVVSVVCVVPPDDPVPPPPPDDD

Sequence (113 aa):
MPARKKTSGGGGNTSDASKHDDDAYREKRQRNNDAVKKTRQKSKETATERKRNVERLKNDNIKLEASIKEVKEHVETLKSLLLGNVKKEEHETFLQKILNEPTDDEDDSMDGT

Radius of gyration: 38.38 Å; chains: 1; bounding box: 63×37×100 Å

Organism: Bactrocera dorsalis (NCBI:txid27457)

InterPro domains:
  IPR004827 Basic-leucine zipper domain [PF07716] (22-72)
  IPR004827 Basic-leucine zipper domain [PS50217] (22-82)
  IPR004827 Basic-leucine zipper domain [SM00338] (20-84)
  IPR031106 CCAAT/enhancer-binding protein C/EBP [PTHR23334] (17-90)
  IPR046347 Basic-leucine zipper domain superfamily [SSF57959] (20-83)